Protein AF-A0A938SWX3-F1 (afdb_monomer)

Secondary structure (DSSP, 8-state):
------TTEEEEE--B-TTT-PBPSS-EEEEGGGGGG-------TTSSHHHHHHHHHHHHHHTT-----

Sequence (69 aa):
MQVPEKLGAFYLGREIDPATGARAEAPLLVDASDFCTHAVCVGMTGSGKTGLGIALLEEAAIDGVPAIV

Mean predicted aligned error: 4.01 Å

Radius of gyration: 13.19 Å; Cα contacts (8 Å, |Δi|>4): 59; chains: 1; bounding box: 32×21×34 Å

Nearest PDB structures (foldseek):
  3aon-assembly1_A  TM=2.835E-01  e=8.524E+00  Enterococcus hirae

Solvent-accessible surface area (backbone atoms only — not comparable to full-atom values): 4631 Å² total; per-residue (Å²): 134,85,79,86,84,47,93,64,42,34,73,79,52,55,52,59,42,88,90,77,66,47,68,50,91,57,75,36,68,44,56,50,71,60,58,78,74,63,82,84,91,86,77,62,91,88,69,48,65,67,59,53,51,50,47,54,53,50,41,32,52,75,69,69,45,91,80,87,132

Foldseek 3Di:
DDQPDDQQWAFQAFDADPVPRDTDPHTDIHGNVVCVVPDDDDDDPPPCPVVSVVSRVVRCVVNVHDDDD

Structure (mmCIF, N/CA/C/O backbone):
data_AF-A0A938SWX3-F1
#
_entry.id   AF-A0A938SWX3-F1
#
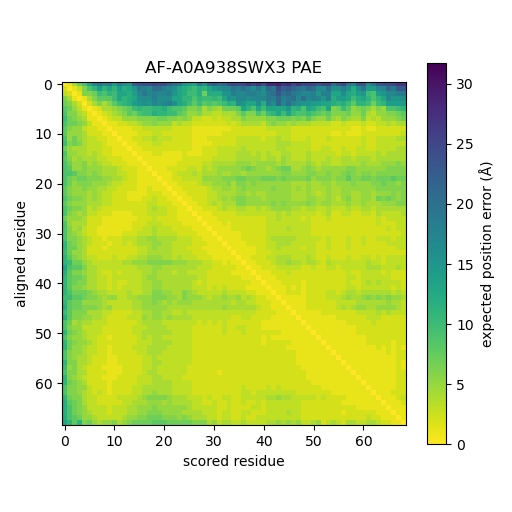loop_
_atom_site.group_PDB
_atom_site.id
_atom_site.type_symbol
_atom_site.label_atom_id
_atom_site.label_alt_id
_atom_site.label_comp_id
_atom_site.label_asym_id
_atom_site.label_entity_id
_atom_site.label_seq_id
_atom_site.pdbx_PDB_ins_code
_atom_site.Cartn_x
_atom_site.Cartn_y
_atom_site.Cartn_z
_atom_site.occupancy
_atom_site.B_iso_or_equiv
_atom_site.auth_seq_id
_atom_site.auth_comp_id
_atom_site.auth_asym_id
_atom_site.auth_atom_id
_atom_site.pdbx_PDB_model_num
ATOM 1 N N . MET A 1 1 ? -5.946 9.351 -16.752 1.00 51.75 1 MET A N 1
ATOM 2 C CA . MET A 1 1 ? -6.750 8.119 -16.885 1.00 51.75 1 MET A CA 1
ATOM 3 C C . MET A 1 1 ? -7.324 7.855 -15.505 1.00 51.75 1 MET A C 1
ATOM 5 O O . MET A 1 1 ? -6.539 7.768 -14.570 1.00 51.75 1 MET A O 1
ATOM 9 N N . GLN A 1 2 ? -8.642 7.911 -15.353 1.00 57.44 2 GLN A N 1
ATOM 10 C CA . GLN A 1 2 ? -9.309 7.869 -14.050 1.00 57.44 2 GLN A CA 1
ATOM 11 C C . GLN A 1 2 ? -9.255 6.432 -13.521 1.00 57.44 2 GLN A C 1
ATOM 13 O O . GLN A 1 2 ? -9.661 5.517 -14.238 1.00 57.44 2 GLN A O 1
ATOM 18 N N . VAL A 1 3 ? -8.677 6.219 -12.336 1.00 64.56 3 VAL A N 1
ATOM 19 C CA . VAL A 1 3 ? -8.777 4.921 -11.658 1.00 64.56 3 VAL A CA 1
ATOM 20 C C . VAL A 1 3 ? -10.246 4.782 -11.248 1.00 64.56 3 VAL A C 1
ATOM 22 O O . VAL A 1 3 ? -10.777 5.713 -10.643 1.00 64.56 3 VAL A O 1
ATOM 25 N N . PRO A 1 4 ? -10.957 3.724 -11.669 1.00 65.31 4 PRO A N 1
ATOM 26 C CA . PRO A 1 4 ? -12.312 3.489 -11.201 1.00 65.31 4 PRO A CA 1
ATOM 27 C C . PRO A 1 4 ? -12.264 3.199 -9.698 1.00 65.31 4 PRO A C 1
ATOM 29 O O . PRO A 1 4 ? -11.908 2.098 -9.289 1.00 65.31 4 PRO A O 1
ATOM 32 N N . GLU A 1 5 ? -12.590 4.214 -8.902 1.00 68.44 5 GLU A N 1
ATOM 33 C CA . GLU A 1 5 ? -12.763 4.115 -7.454 1.00 68.44 5 GLU A CA 1
ATOM 34 C C . GLU A 1 5 ? -13.863 3.099 -7.134 1.00 68.44 5 GLU A C 1
ATOM 36 O O . GLU A 1 5 ? -14.982 3.183 -7.657 1.00 68.44 5 GLU A O 1
ATOM 41 N N . LYS A 1 6 ? -13.549 2.135 -6.270 1.00 80.31 6 LYS A N 1
ATOM 42 C CA . LYS A 1 6 ? -14.499 1.150 -5.754 1.00 80.31 6 LYS A CA 1
ATOM 43 C C . LYS A 1 6 ? -14.370 1.141 -4.236 1.00 80.31 6 LYS A C 1
ATOM 45 O O . LYS A 1 6 ? -13.355 0.695 -3.724 1.00 80.31 6 LYS A O 1
ATOM 50 N N . LEU A 1 7 ? -15.421 1.586 -3.547 1.00 81.62 7 LEU A N 1
ATOM 51 C CA . LEU A 1 7 ? -15.473 1.615 -2.083 1.00 81.62 7 LEU A CA 1
ATOM 52 C C . LEU A 1 7 ? -15.104 0.242 -1.497 1.00 81.62 7 LEU A C 1
ATOM 54 O O . LEU A 1 7 ? -15.701 -0.769 -1.886 1.00 81.62 7 LEU A O 1
ATOM 58 N N . GLY A 1 8 ? -14.152 0.220 -0.563 1.00 87.44 8 GLY A N 1
ATOM 59 C CA . GLY A 1 8 ? -13.669 -1.004 0.072 1.00 87.44 8 GLY A CA 1
ATOM 60 C C . GLY A 1 8 ? -12.673 -1.799 -0.774 1.00 87.44 8 GLY A C 1
ATOM 61 O O . GLY A 1 8 ? -12.457 -2.978 -0.499 1.00 87.44 8 GLY A O 1
ATOM 62 N N . ALA A 1 9 ? -12.082 -1.201 -1.809 1.00 93.19 9 ALA A N 1
ATOM 63 C CA . ALA A 1 9 ? -11.009 -1.809 -2.584 1.00 93.19 9 ALA A CA 1
ATOM 64 C C . ALA A 1 9 ? -9.849 -0.824 -2.757 1.00 93.19 9 ALA A C 1
ATOM 66 O O . ALA A 1 9 ? -10.018 0.248 -3.326 1.00 93.19 9 ALA A O 1
ATOM 67 N N . PHE A 1 10 ? -8.660 -1.227 -2.316 1.00 94.75 10 PHE A N 1
ATOM 68 C CA . PHE A 1 10 ? -7.451 -0.412 -2.369 1.00 94.75 10 PHE A CA 1
ATOM 69 C C . PHE A 1 10 ? -6.733 -0.589 -3.703 1.00 94.75 10 PHE A C 1
ATOM 71 O O . PHE A 1 10 ? -6.533 -1.711 -4.183 1.00 94.75 10 PHE A O 1
ATOM 78 N N . TYR A 1 11 ? -6.286 0.515 -4.289 1.00 94.50 11 TYR A N 1
ATOM 79 C CA . TYR A 1 11 ? -5.447 0.510 -5.477 1.00 94.50 11 TYR A CA 1
ATOM 80 C C . TYR A 1 11 ? -3.975 0.221 -5.137 1.00 94.50 11 TYR A C 1
ATOM 82 O O . TYR A 1 11 ? -3.317 0.964 -4.415 1.00 94.50 11 TYR A O 1
ATOM 90 N N . LEU A 1 12 ? -3.413 -0.851 -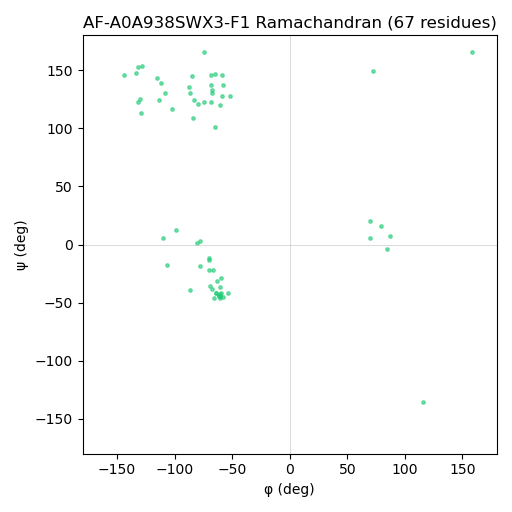5.714 1.00 93.00 12 LEU A N 1
ATOM 91 C CA . LEU A 1 12 ? -2.012 -1.266 -5.504 1.00 93.00 12 LEU A CA 1
ATOM 92 C C . LEU A 1 12 ? -1.117 -1.073 -6.737 1.00 93.00 12 LEU A C 1
ATOM 94 O O . LEU A 1 12 ? 0.050 -1.472 -6.742 1.00 93.00 12 LEU A O 1
ATOM 98 N N . GLY A 1 13 ? -1.633 -0.462 -7.804 1.00 93.56 13 GLY A N 1
ATOM 99 C CA . GLY A 1 13 ? -0.881 -0.240 -9.035 1.00 93.56 13 GLY A CA 1
ATOM 100 C C . GLY A 1 13 ? -1.460 -1.001 -10.219 1.00 93.56 13 GLY A C 1
ATOM 101 O O . GLY A 1 13 ? -2.656 -0.954 -10.486 1.00 93.56 13 GLY A O 1
ATOM 102 N N . ARG A 1 14 ? -0.597 -1.645 -11.007 1.00 94.69 14 ARG A N 1
ATOM 103 C CA . ARG A 1 14 ? -0.997 -2.455 -12.167 1.00 94.69 14 ARG A CA 1
ATOM 104 C C . ARG A 1 14 ? -0.075 -3.652 -12.276 1.00 94.69 14 ARG A C 1
ATOM 106 O O . ARG A 1 14 ? 1.116 -3.522 -11.995 1.00 94.69 14 ARG A O 1
ATOM 113 N N . GLU A 1 15 ? -0.620 -4.771 -12.725 1.00 95.25 15 GLU A N 1
ATOM 114 C CA . GLU A 1 15 ? 0.178 -5.961 -12.984 1.00 95.25 15 GLU A CA 1
ATOM 115 C C . GLU A 1 15 ? 1.176 -5.713 -14.118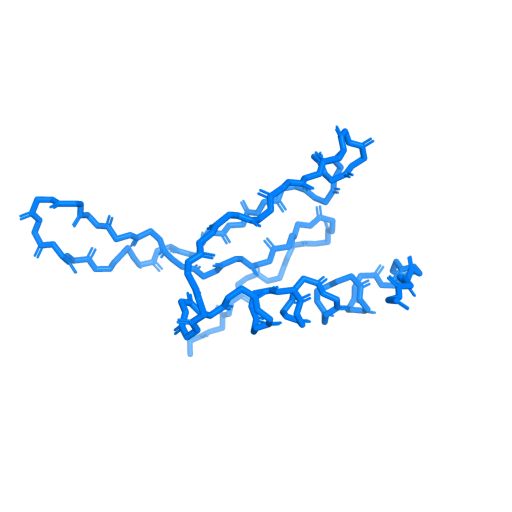 1.00 95.25 15 GLU A C 1
ATOM 117 O O . GLU A 1 15 ? 0.919 -4.951 -15.058 1.00 95.25 15 GLU A O 1
ATOM 122 N N . ILE A 1 16 ? 2.332 -6.357 -13.996 1.00 96.06 16 ILE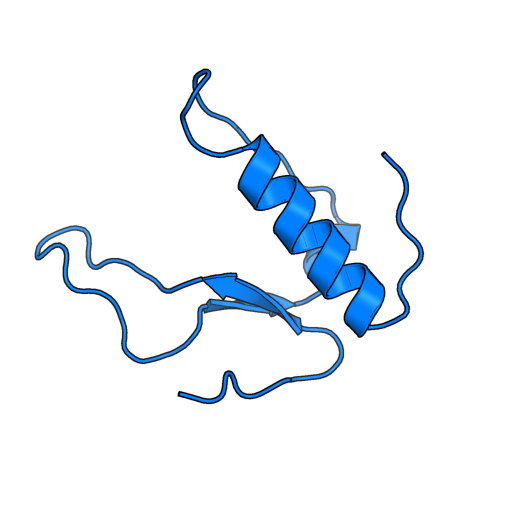 A N 1
ATOM 123 C CA . ILE A 1 16 ? 3.369 -6.393 -15.018 1.00 96.06 16 ILE A CA 1
ATOM 124 C C . ILE A 1 16 ? 3.448 -7.834 -15.502 1.00 96.06 16 ILE A C 1
ATOM 126 O O . ILE A 1 16 ? 3.655 -8.741 -14.696 1.00 96.06 16 ILE A O 1
ATOM 130 N N . ASP A 1 17 ? 3.293 -8.039 -16.807 1.00 95.31 17 ASP A N 1
ATOM 131 C CA . ASP A 1 17 ? 3.537 -9.331 -17.435 1.00 95.31 17 ASP A CA 1
ATOM 132 C C . ASP A 1 17 ? 5.012 -9.716 -17.207 1.00 95.31 17 ASP A C 1
ATOM 134 O O . ASP A 1 17 ? 5.911 -8.984 -17.637 1.00 95.31 17 ASP A O 1
ATOM 138 N N . PRO A 1 18 ? 5.296 -10.847 -16.540 1.00 94.38 18 PRO A N 1
ATOM 139 C CA . PRO A 1 18 ? 6.661 -11.231 -16.202 1.00 94.38 18 PRO A CA 1
ATOM 140 C C . PRO A 1 18 ? 7.497 -11.654 -17.420 1.00 94.38 18 PRO A C 1
ATOM 142 O O . PRO A 1 18 ? 8.723 -11.624 -17.346 1.00 94.38 18 PRO A O 1
ATOM 145 N N . ALA A 1 19 ? 6.868 -12.055 -18.528 1.00 96.19 19 ALA A N 1
ATOM 146 C CA . ALA A 1 19 ? 7.549 -12.462 -19.752 1.00 96.19 19 ALA A CA 1
ATOM 147 C C . ALA A 1 19 ? 7.860 -11.270 -20.665 1.00 96.19 19 ALA A C 1
ATOM 149 O O . ALA A 1 19 ? 8.922 -11.233 -21.286 1.00 96.19 19 ALA A O 1
ATOM 150 N N . THR A 1 20 ? 6.943 -10.304 -20.761 1.00 96.62 20 THR A N 1
ATOM 151 C CA . THR A 1 20 ? 7.061 -9.184 -21.713 1.00 96.62 20 THR A CA 1
ATOM 152 C C . THR A 1 20 ? 7.424 -7.852 -21.059 1.00 96.62 20 THR A C 1
ATOM 154 O O . THR A 1 20 ? 7.848 -6.925 -21.748 1.00 96.62 20 THR A O 1
ATOM 157 N N . GLY A 1 21 ? 7.252 -7.726 -19.742 1.00 95.81 21 GLY A N 1
ATOM 158 C CA . GLY A 1 21 ? 7.358 -6.458 -19.021 1.00 95.81 21 GLY A CA 1
ATOM 159 C C . GLY A 1 21 ? 6.212 -5.486 -19.324 1.00 95.81 21 GLY A C 1
ATOM 160 O O . GLY A 1 21 ? 6.249 -4.340 -18.873 1.00 95.81 21 GLY A O 1
ATOM 161 N N . ALA A 1 22 ? 5.202 -5.908 -20.093 1.00 96.31 22 ALA A N 1
ATOM 162 C CA . ALA A 1 22 ? 4.063 -5.071 -20.427 1.00 96.31 22 ALA A CA 1
ATOM 163 C C . ALA A 1 22 ? 3.210 -4.803 -19.182 1.00 96.31 22 ALA A C 1
ATOM 165 O O . ALA A 1 22 ? 2.935 -5.697 -18.383 1.00 96.31 22 ALA A O 1
ATOM 166 N N . ARG A 1 23 ? 2.770 -3.555 -19.024 1.00 96.19 23 ARG A N 1
ATOM 167 C CA . ARG A 1 23 ? 1.884 -3.145 -17.932 1.00 96.19 23 ARG A CA 1
ATOM 168 C C . ARG A 1 23 ? 0.434 -3.377 -18.334 1.00 96.19 23 ARG A C 1
ATOM 170 O O . ARG A 1 23 ? 0.023 -2.918 -19.397 1.00 96.19 23 ARG A O 1
ATOM 177 N N . ALA A 1 24 ? -0.340 -4.031 -17.474 1.00 94.44 24 ALA A N 1
ATOM 178 C CA . ALA A 1 24 ? -1.768 -4.223 -17.692 1.00 94.44 24 ALA A CA 1
ATOM 179 C C . ALA A 1 24 ? -2.501 -2.874 -17.816 1.00 94.44 24 ALA A C 1
ATOM 181 O O . ALA A 1 24 ? -2.155 -1.904 -17.141 1.00 94.44 24 ALA A O 1
ATOM 182 N N . GLU A 1 25 ? -3.544 -2.807 -18.647 1.00 92.38 25 GLU A N 1
ATOM 183 C CA . GLU A 1 25 ? -4.403 -1.615 -18.765 1.00 92.38 25 GLU A CA 1
ATOM 184 C C . GLU A 1 25 ? -5.416 -1.483 -17.625 1.00 92.38 25 GLU A C 1
ATOM 186 O O . GLU A 1 25 ? -5.938 -0.392 -17.385 1.00 92.38 25 GLU A O 1
ATOM 191 N N . ALA A 1 26 ? -5.692 -2.568 -16.900 1.00 91.19 26 ALA A N 1
ATOM 192 C CA . ALA A 1 26 ? -6.560 -2.566 -15.728 1.00 91.19 26 ALA A CA 1
ATOM 193 C C . ALA A 1 26 ? -5.772 -2.177 -14.461 1.00 91.19 26 ALA A C 1
ATOM 195 O O . ALA A 1 26 ? -4.569 -2.453 -14.374 1.00 91.19 26 ALA A O 1
ATOM 196 N N . PRO A 1 27 ? -6.386 -1.456 -13.506 1.00 93.56 27 PRO A N 1
ATOM 197 C CA . PRO A 1 27 ? -5.797 -1.264 -12.187 1.00 93.56 27 PRO A CA 1
ATOM 198 C C . PRO A 1 27 ? -5.791 -2.589 -11.415 1.00 93.56 27 PRO A C 1
ATOM 200 O O . PRO A 1 27 ? -6.719 -3.386 -11.539 1.00 93.56 27 PRO A O 1
ATOM 203 N N . LEU A 1 28 ? -4.764 -2.799 -10.595 1.00 93.12 28 LEU A N 1
ATOM 204 C CA . LEU A 1 28 ? -4.769 -3.837 -9.574 1.00 93.12 28 LEU A CA 1
ATOM 205 C C . LEU A 1 28 ? -5.482 -3.278 -8.342 1.00 93.12 28 LEU A C 1
ATOM 207 O O . LEU A 1 28 ? -4.949 -2.393 -7.670 1.00 93.12 28 LEU A O 1
ATOM 211 N N . LEU A 1 29 ? -6.683 -3.790 -8.084 1.00 94.31 29 LEU A N 1
ATOM 212 C CA . LEU A 1 29 ? -7.479 -3.470 -6.904 1.00 94.31 29 LEU A CA 1
ATOM 213 C C . LEU A 1 29 ? -7.488 -4.683 -5.971 1.00 94.31 29 LEU A C 1
ATOM 215 O O . LEU A 1 29 ? -7.768 -5.794 -6.424 1.00 94.31 29 LEU A O 1
ATOM 219 N N . VAL A 1 30 ? -7.195 -4.467 -4.692 1.00 93.75 30 VAL A N 1
ATOM 220 C CA . VAL A 1 30 ? -7.241 -5.490 -3.636 1.00 93.75 30 VAL A CA 1
ATOM 221 C C . VAL A 1 30 ? -8.384 -5.165 -2.689 1.00 93.75 30 VAL A C 1
ATOM 223 O O . VAL A 1 30 ? -8.599 -3.999 -2.372 1.00 93.75 30 VAL A O 1
ATOM 226 N N . ASP A 1 31 ? -9.135 -6.171 -2.250 1.00 93.69 31 ASP A N 1
ATOM 227 C CA . ASP A 1 31 ? -10.234 -5.949 -1.314 1.00 93.69 31 ASP A CA 1
ATOM 228 C C . ASP A 1 31 ? -9.675 -5.498 0.043 1.00 93.69 31 ASP A C 1
ATOM 230 O O . ASP A 1 31 ? -8.761 -6.116 0.590 1.00 93.69 31 ASP A O 1
ATOM 234 N N . ALA A 1 32 ? -10.210 -4.411 0.601 1.00 92.88 32 ALA A N 1
ATOM 235 C CA . ALA A 1 32 ? -9.747 -3.889 1.882 1.00 92.88 32 ALA A CA 1
ATOM 236 C C . ALA A 1 32 ? -9.906 -4.927 3.010 1.00 92.88 32 ALA A C 1
ATOM 238 O O . ALA A 1 32 ? -9.119 -4.946 3.959 1.00 92.88 32 ALA A O 1
ATOM 239 N N . SER A 1 33 ? -10.890 -5.828 2.892 1.00 93.56 33 SER A N 1
ATOM 240 C CA . SER A 1 33 ? -11.121 -6.903 3.860 1.00 93.56 33 SER A CA 1
ATOM 241 C C . SER A 1 33 ? -10.004 -7.952 3.899 1.00 93.56 33 SER A C 1
ATOM 243 O O . SER A 1 33 ? -9.803 -8.571 4.948 1.00 93.56 33 SER A O 1
ATOM 245 N N . ASP A 1 34 ? -9.201 -8.091 2.838 1.00 94.50 34 ASP A N 1
ATOM 246 C CA . ASP A 1 34 ? -8.045 -8.996 2.837 1.00 94.50 34 ASP A CA 1
ATOM 247 C C . ASP A 1 34 ? -6.999 -8.554 3.879 1.00 94.50 34 ASP A C 1
ATOM 249 O O . ASP A 1 34 ? -6.366 -9.389 4.538 1.00 94.50 34 ASP A O 1
ATOM 253 N N . PHE A 1 35 ? -6.881 -7.244 4.138 1.00 93.75 35 PHE A N 1
ATOM 254 C CA . PHE A 1 35 ? -5.966 -6.698 5.147 1.00 93.75 35 PHE A CA 1
ATOM 255 C C . PHE A 1 35 ? -6.390 -6.999 6.593 1.00 93.75 35 PHE A C 1
ATOM 257 O O . PHE A 1 35 ? -5.564 -6.896 7.504 1.00 93.75 35 PHE A O 1
ATOM 264 N N . CYS A 1 36 ? -7.623 -7.461 6.833 1.00 93.94 36 CYS A N 1
ATOM 265 C CA . CYS A 1 36 ? -8.052 -7.938 8.153 1.00 93.94 36 CYS A CA 1
ATOM 266 C C . CYS A 1 36 ? -7.389 -9.269 8.557 1.00 93.94 36 CYS A C 1
ATOM 268 O O . CYS A 1 36 ? -7.471 -9.665 9.720 1.00 93.94 36 CYS A O 1
ATOM 270 N N . THR A 1 37 ? -6.714 -9.954 7.626 1.00 95.75 37 THR A N 1
ATOM 271 C CA . THR A 1 37 ? -5.975 -11.203 7.887 1.00 95.75 37 THR A CA 1
ATOM 272 C C . THR A 1 37 ? -4.466 -11.016 8.071 1.00 95.75 37 THR A C 1
ATOM 274 O O . THR A 1 37 ? -3.748 -12.004 8.212 1.00 95.75 37 THR A O 1
ATOM 277 N N . HIS A 1 38 ? -4.010 -9.768 8.232 1.00 94.44 38 HIS A N 1
ATOM 278 C CA . HIS A 1 38 ? -2.606 -9.334 8.244 1.00 94.44 38 HIS A CA 1
ATOM 279 C C . HIS A 1 38 ? -1.954 -9.376 6.855 1.00 94.44 38 HIS A C 1
ATOM 281 O O . HIS A 1 38 ? -2.250 -10.222 6.019 1.00 94.44 38 HIS A O 1
ATOM 287 N N . ALA A 1 39 ? -1.003 -8.472 6.627 1.00 94.00 39 ALA A N 1
ATOM 288 C CA . ALA A 1 39 ? -0.181 -8.434 5.423 1.00 94.00 39 ALA A CA 1
ATOM 289 C C . ALA A 1 39 ? 1.296 -8.280 5.801 1.00 94.00 39 ALA A C 1
ATOM 291 O O . ALA A 1 39 ? 1.632 -7.707 6.838 1.00 94.00 39 ALA A O 1
ATOM 292 N N . VAL A 1 40 ? 2.191 -8.777 4.945 1.00 95.75 40 VAL A N 1
ATOM 293 C CA . VAL A 1 40 ? 3.643 -8.663 5.128 1.00 95.75 40 VAL A CA 1
ATOM 294 C C . VAL A 1 40 ? 4.268 -8.128 3.845 1.00 95.75 40 VAL A C 1
ATOM 296 O O . VAL A 1 40 ? 4.109 -8.711 2.777 1.00 95.75 40 VAL A O 1
ATOM 299 N N . CYS A 1 41 ? 5.025 -7.036 3.956 1.00 93.88 41 CYS A N 1
ATOM 300 C CA . CYS A 1 41 ? 5.806 -6.477 2.853 1.00 93.88 41 CYS A CA 1
ATOM 301 C C . CYS A 1 41 ? 7.290 -6.844 3.011 1.00 93.88 41 CYS A C 1
ATOM 303 O O . CYS A 1 41 ? 7.944 -6.395 3.953 1.00 93.88 41 CYS A O 1
ATOM 305 N N . VAL A 1 42 ? 7.850 -7.614 2.071 1.00 96.50 42 VAL A N 1
ATOM 306 C CA . VAL A 1 42 ? 9.253 -8.079 2.098 1.00 96.50 42 VAL A CA 1
ATOM 307 C C . VAL A 1 42 ? 10.047 -7.488 0.931 1.00 96.50 42 VAL A C 1
ATOM 309 O O . VAL A 1 42 ? 9.524 -7.307 -0.163 1.00 96.50 42 VAL A O 1
ATOM 312 N N . GLY A 1 43 ? 11.324 -7.161 1.155 1.00 95.62 43 GLY A N 1
ATOM 313 C CA . GLY A 1 43 ? 12.213 -6.612 0.124 1.00 95.62 43 GLY A CA 1
ATOM 314 C C . GLY A 1 43 ? 13.402 -5.844 0.701 1.00 95.62 43 GLY A C 1
ATOM 315 O O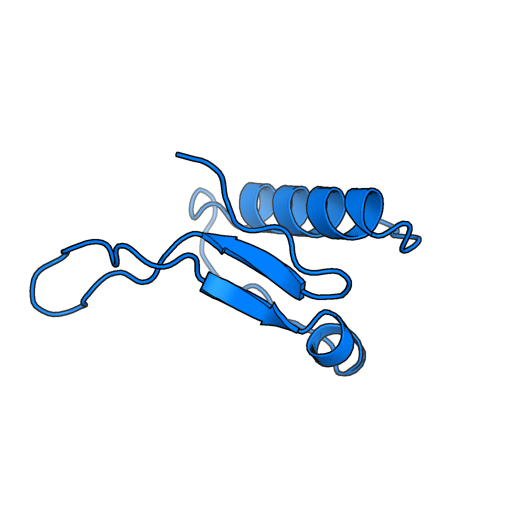 . GLY A 1 43 ? 13.401 -5.467 1.873 1.00 95.62 43 GLY A O 1
ATOM 316 N N . MET A 1 44 ? 14.410 -5.558 -0.124 1.00 97.44 44 MET A N 1
ATOM 317 C CA . MET A 1 44 ? 15.614 -4.809 0.278 1.00 97.44 44 MET A CA 1
ATOM 318 C C . MET A 1 44 ? 15.346 -3.303 0.453 1.00 97.44 44 MET A C 1
ATOM 320 O O . MET A 1 44 ? 14.310 -2.781 0.035 1.00 97.44 44 MET A O 1
ATOM 324 N N . THR A 1 45 ? 16.257 -2.570 1.091 1.00 96.88 45 THR A N 1
ATOM 325 C CA . THR A 1 45 ? 16.197 -1.097 1.126 1.00 96.88 45 THR A CA 1
ATOM 326 C C . THR A 1 45 ? 16.215 -0.540 -0.299 1.00 96.88 45 THR A C 1
ATOM 328 O O . THR A 1 45 ? 16.945 -1.038 -1.150 1.00 96.88 45 THR A O 1
ATOM 331 N N . GLY A 1 46 ? 15.378 0.463 -0.575 1.00 96.56 46 GLY A N 1
ATOM 332 C CA . GLY A 1 46 ? 15.224 1.030 -1.920 1.00 96.56 46 GLY A CA 1
ATOM 333 C C . GLY A 1 46 ? 14.238 0.293 -2.833 1.00 96.56 46 GLY A C 1
ATOM 334 O O . GLY A 1 46 ? 13.938 0.794 -3.907 1.00 96.56 46 GLY A O 1
ATOM 335 N N . SER A 1 47 ? 13.652 -0.835 -2.408 1.00 96.31 47 SER A N 1
ATOM 336 C CA . SER A 1 47 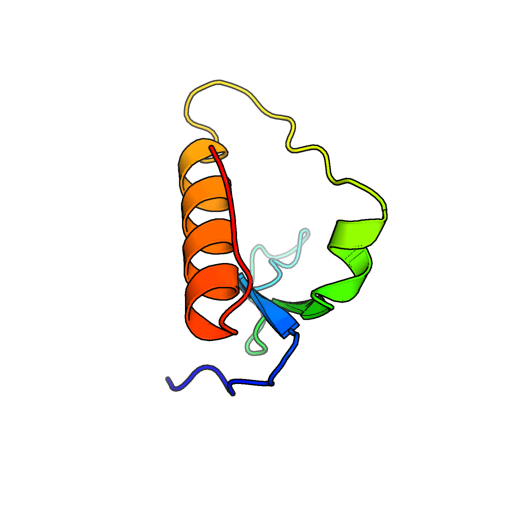? 12.665 -1.575 -3.216 1.00 96.31 47 SER A CA 1
ATOM 337 C C . SER A 1 47 ? 11.253 -0.96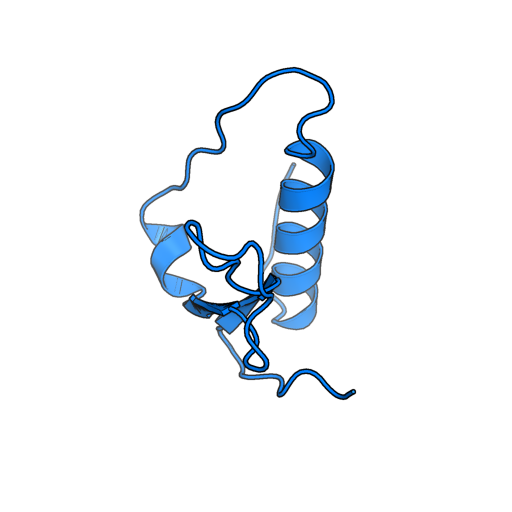7 -3.220 1.00 96.31 47 SER A C 1
ATOM 339 O O . SER A 1 47 ? 10.328 -1.580 -3.739 1.00 96.31 47 SER A O 1
ATOM 341 N N . GLY A 1 48 ? 11.056 0.183 -2.568 1.00 95.94 48 GLY A N 1
ATOM 342 C CA . GLY A 1 48 ? 9.769 0.884 -2.538 1.00 95.94 48 GLY A CA 1
ATOM 343 C C . GLY A 1 48 ? 8.777 0.464 -1.445 1.00 95.94 48 GLY A C 1
ATOM 344 O O . GLY A 1 48 ? 7.671 0.987 -1.438 1.00 95.94 48 GLY A O 1
ATOM 345 N N . LYS A 1 49 ? 9.141 -0.401 -0.481 1.00 97.50 49 LYS A N 1
ATOM 346 C CA . LYS A 1 49 ? 8.217 -0.844 0.597 1.00 97.50 49 LYS A CA 1
ATOM 347 C C . LYS A 1 49 ? 7.574 0.304 1.380 1.00 97.50 49 LYS A C 1
ATOM 349 O O . LYS A 1 49 ? 6.389 0.246 1.671 1.00 97.50 49 LYS A O 1
ATOM 354 N N . THR A 1 50 ? 8.341 1.344 1.711 1.00 96.50 50 THR A N 1
ATOM 355 C CA . THR A 1 50 ? 7.810 2.526 2.410 1.00 96.50 50 THR A CA 1
ATOM 356 C C . THR A 1 50 ? 6.790 3.266 1.550 1.00 96.50 50 THR A C 1
ATOM 358 O O . THR A 1 50 ? 5.746 3.649 2.056 1.00 96.50 50 THR A O 1
ATOM 361 N N . GLY A 1 51 ? 7.057 3.417 0.248 1.00 96.44 51 GLY A N 1
ATOM 362 C CA . GLY A 1 51 ? 6.106 4.023 -0.685 1.00 96.44 51 GLY A CA 1
ATOM 363 C C . GLY A 1 51 ? 4.829 3.195 -0.826 1.00 96.44 51 GLY A C 1
ATOM 364 O O . GLY A 1 51 ? 3.746 3.759 -0.790 1.00 96.44 51 GLY A O 1
ATOM 365 N N . LEU A 1 52 ? 4.950 1.864 -0.897 1.00 95.44 52 LEU A N 1
ATOM 366 C CA . LEU A 1 52 ? 3.798 0.958 -0.890 1.00 95.44 52 LEU A CA 1
ATOM 367 C C . LEU A 1 52 ? 2.973 1.099 0.399 1.00 95.44 52 LEU A C 1
ATOM 369 O O . LEU A 1 52 ? 1.755 1.180 0.331 1.00 95.44 52 LEU A O 1
ATOM 373 N N . GLY A 1 53 ? 3.627 1.162 1.562 1.00 95.81 53 GLY A N 1
ATOM 374 C CA . GLY A 1 53 ? 2.943 1.374 2.839 1.00 95.81 53 GLY A CA 1
ATOM 375 C C . GLY A 1 53 ? 2.202 2.710 2.893 1.00 95.81 53 GLY A C 1
ATOM 376 O O . GLY A 1 53 ? 1.050 2.739 3.301 1.00 95.81 53 GLY A O 1
ATOM 377 N N . ILE A 1 54 ? 2.828 3.797 2.428 1.00 96.94 54 ILE A N 1
ATOM 378 C CA . ILE A 1 54 ? 2.179 5.114 2.338 1.00 96.94 54 ILE A CA 1
ATOM 379 C C . ILE A 1 54 ? 0.962 5.056 1.412 1.00 96.94 54 ILE A C 1
ATOM 381 O O . ILE A 1 54 ? -0.099 5.514 1.813 1.00 96.94 54 ILE A O 1
ATOM 385 N N . ALA A 1 55 ? 1.083 4.432 0.237 1.00 95.00 55 ALA A N 1
ATOM 386 C CA . ALA A 1 55 ? -0.043 4.276 -0.681 1.00 95.00 55 ALA A CA 1
ATOM 387 C C . ALA A 1 55 ? -1.212 3.527 -0.018 1.00 95.00 55 ALA A C 1
ATOM 389 O O . ALA A 1 55 ? -2.340 3.993 -0.069 1.00 95.00 55 ALA A O 1
ATOM 390 N N . LEU A 1 56 ? -0.952 2.427 0.700 1.00 95.12 56 LEU A N 1
ATOM 391 C CA . LEU A 1 56 ? -2.003 1.715 1.440 1.00 95.12 56 LEU A CA 1
ATOM 392 C C . LEU A 1 56 ? -2.673 2.585 2.519 1.00 95.12 56 LEU A C 1
ATOM 394 O O . LEU A 1 56 ? -3.876 2.465 2.738 1.00 95.12 56 LEU A O 1
ATOM 398 N N . LEU A 1 57 ? -1.916 3.457 3.192 1.00 95.81 57 LEU A N 1
ATOM 399 C CA . LEU A 1 57 ? -2.468 4.400 4.171 1.00 95.81 57 LEU A CA 1
ATOM 400 C C . LEU A 1 57 ? -3.325 5.487 3.505 1.00 95.81 57 LEU A C 1
ATOM 402 O O . LEU A 1 57 ? -4.325 5.905 4.085 1.00 95.81 57 LEU A O 1
ATOM 406 N N . GLU A 1 58 ? -2.949 5.940 2.308 1.00 95.81 58 GLU A N 1
ATOM 407 C CA . GLU A 1 58 ? -3.726 6.897 1.513 1.00 95.81 58 GLU A CA 1
ATOM 408 C C . GLU A 1 58 ? -5.060 6.285 1.065 1.00 95.81 58 GLU A C 1
ATOM 410 O O . GLU A 1 58 ? -6.101 6.905 1.2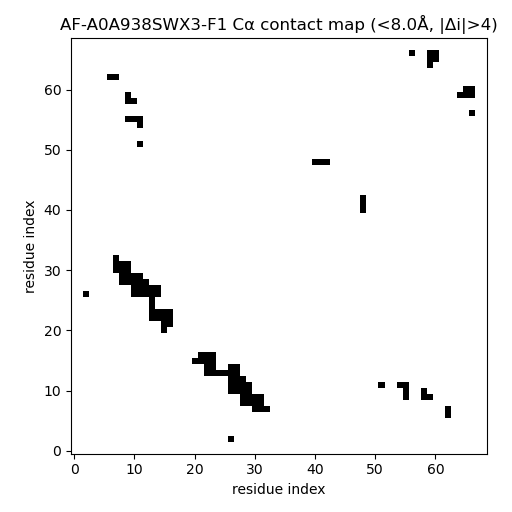72 1.00 95.81 58 GLU A O 1
ATOM 415 N N . GLU A 1 59 ? -5.051 5.048 0.558 1.00 94.56 59 GLU A N 1
ATOM 416 C CA . GLU A 1 59 ? -6.270 4.311 0.186 1.00 94.56 59 GL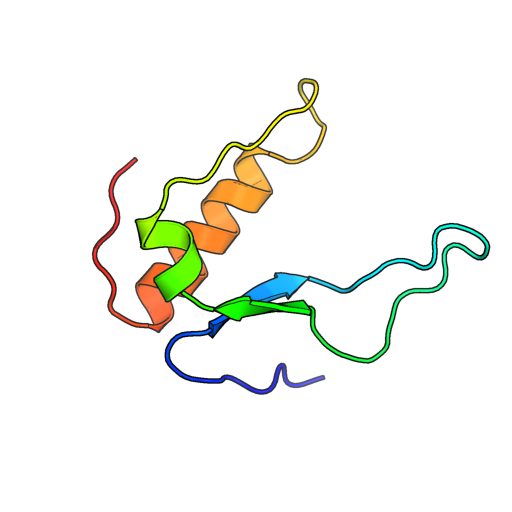U A CA 1
ATOM 417 C C . GLU A 1 59 ? -7.189 4.090 1.401 1.00 94.56 59 GLU A C 1
ATOM 419 O O . GLU A 1 59 ? -8.388 4.361 1.341 1.00 94.56 59 GLU A O 1
ATOM 424 N N . ALA A 1 60 ? -6.625 3.696 2.550 1.00 94.31 60 ALA A N 1
ATOM 425 C CA . ALA A 1 60 ? -7.382 3.573 3.795 1.00 94.31 60 ALA A CA 1
ATOM 426 C C . ALA A 1 60 ? -8.024 4.907 4.217 1.00 94.31 60 ALA A C 1
ATOM 428 O O . ALA A 1 60 ? -9.185 4.932 4.626 1.00 94.31 60 ALA A O 1
ATOM 429 N N . ALA A 1 61 ? -7.304 6.026 4.088 1.00 94.88 61 ALA A N 1
ATOM 430 C CA . ALA A 1 61 ? -7.828 7.351 4.409 1.00 94.88 61 ALA A CA 1
ATOM 431 C C . ALA A 1 61 ? -8.948 7.800 3.453 1.00 94.88 61 ALA A C 1
ATOM 433 O O . ALA A 1 61 ? -9.917 8.408 3.913 1.00 94.88 61 ALA A O 1
ATOM 434 N N . ILE A 1 62 ? -8.840 7.488 2.155 1.00 93.25 62 ILE A N 1
ATOM 435 C CA . ILE A 1 62 ? -9.882 7.752 1.146 1.00 93.25 62 ILE A CA 1
ATOM 436 C C . ILE A 1 62 ? -11.178 7.016 1.508 1.00 93.25 62 ILE A C 1
ATOM 438 O O . ILE A 1 62 ? -12.253 7.618 1.479 1.00 93.25 62 ILE A O 1
ATOM 442 N N . ASP A 1 63 ? -11.067 5.763 1.950 1.00 92.12 63 ASP A N 1
ATOM 443 C CA . ASP A 1 63 ? -12.200 4.937 2.381 1.00 92.12 63 ASP A CA 1
ATOM 444 C C . ASP A 1 63 ? -12.684 5.235 3.818 1.00 92.12 63 ASP A C 1
ATOM 446 O O . ASP A 1 63 ? -13.625 4.609 4.313 1.00 92.12 63 ASP A O 1
ATOM 450 N N . GLY A 1 64 ? -12.071 6.198 4.516 1.00 92.69 64 GLY A N 1
ATOM 451 C CA . GLY A 1 64 ? -12.435 6.559 5.890 1.00 92.69 64 GLY A CA 1
ATOM 452 C C . GLY A 1 64 ? -12.073 5.493 6.933 1.00 92.69 64 GLY A C 1
ATOM 453 O O . GLY A 1 64 ? -12.633 5.485 8.032 1.00 92.69 64 GLY A O 1
ATOM 454 N N . VAL A 1 65 ? -11.142 4.596 6.606 1.00 93.38 65 VAL A N 1
ATOM 455 C CA . VAL A 1 65 ? -10.628 3.561 7.503 1.00 93.38 65 VAL A CA 1
ATOM 456 C C . VAL A 1 65 ? -9.528 4.162 8.387 1.00 93.38 65 VAL A C 1
ATOM 458 O O . VAL A 1 65 ? -8.548 4.708 7.878 1.00 93.38 65 VAL A O 1
ATOM 461 N N . PRO A 1 66 ? -9.640 4.069 9.724 1.00 95.00 66 PRO A N 1
ATOM 462 C CA . PRO A 1 66 ? -8.592 4.552 10.611 1.00 95.00 66 PRO A CA 1
ATOM 463 C C . PRO A 1 66 ? -7.332 3.688 10.479 1.00 95.00 66 PRO A C 1
ATOM 465 O O . PRO A 1 66 ? -7.401 2.461 10.559 1.00 95.00 66 PRO A O 1
ATOM 468 N N . ALA A 1 67 ? -6.175 4.333 10.342 1.00 94.69 67 ALA A N 1
ATOM 469 C CA . ALA A 1 67 ? -4.879 3.671 10.241 1.00 94.69 67 ALA A CA 1
ATOM 470 C C . ALA A 1 67 ? -3.865 4.249 11.242 1.00 94.69 67 ALA A C 1
ATOM 472 O O . ALA A 1 67 ? -3.971 5.402 11.662 1.00 94.69 67 ALA A O 1
ATOM 473 N N . ILE A 1 68 ? -2.882 3.432 11.627 1.00 95.88 68 ILE A N 1
ATOM 474 C CA . ILE A 1 68 ? -1.792 3.786 12.545 1.00 95.88 68 ILE A CA 1
ATOM 475 C C . ILE A 1 68 ? -0.455 3.316 11.966 1.00 95.88 68 ILE A C 1
ATOM 477 O O . ILE A 1 68 ? -0.409 2.299 11.272 1.00 95.88 68 ILE A O 1
ATOM 481 N N . VAL A 1 69 ? 0.610 4.069 12.253 1.00 93.69 69 VAL A N 1
ATOM 482 C CA . VAL A 1 69 ? 1.989 3.815 11.808 1.00 93.69 69 VAL A CA 1
ATOM 483 C C . VAL A 1 69 ? 2.911 3.704 13.008 1.00 93.69 69 VAL A C 1
ATOM 485 O O . VAL A 1 69 ? 2.813 4.589 13.889 1.00 93.69 69 VAL A O 1
#

pLDDT: mean 91.91, std 9.09, range [51.75, 97.5]